Protein AF-A0A1F5ZG62-F1 (afdb_monomer_lite)

Organism: NCBI:txid1798370

Sequence (146 aa):
MYLDRYFFEFPLNEAASWGYGYKALTTLFESPQYKGKRVIMSRPEFSPYIFLLFYSAYDPQTYRYEAKRYPPTADGFVDVSSFGRFEFRDIHWNNDSCLPSTILVDYVDEKSSYIYPNSQVIRLPNGNPYLQVFTTNGSGCDKKSI

Structure (mmCIF, N/CA/C/O backbone):
data_AF-A0A1F5ZG62-F1
#
_entry.id   AF-A0A1F5ZG62-F1
#
loop_
_atom_site.group_PDB
_atom_site.id
_atom_site.type_symbol
_atom_site.label_atom_id
_atom_site.label_alt_id
_atom_site.label_comp_id
_atom_site.label_asym_id
_atom_site.label_entity_id
_atom_site.label_seq_id
_atom_site.pdbx_PDB_ins_code
_atom_site.Cartn_x
_atom_site.Cartn_y
_atom_site.Cartn_z
_atom_site.occupancy
_atom_site.B_iso_or_equiv
_atom_site.auth_seq_id
_atom_site.auth_comp_id
_atom_site.auth_asym_id
_atom_site.auth_atom_id
_atom_site.pdbx_PDB_model_num
ATOM 1 N N . MET A 1 1 ? 28.415 5.567 -21.288 1.00 67.94 1 MET A N 1
ATOM 2 C CA . MET A 1 1 ? 27.219 4.963 -21.931 1.00 67.94 1 MET A CA 1
ATOM 3 C C . MET A 1 1 ? 26.637 3.759 -21.177 1.00 67.94 1 MET A C 1
ATOM 5 O O . MET A 1 1 ? 25.447 3.796 -20.920 1.00 67.94 1 MET A O 1
ATOM 9 N N . TYR A 1 2 ? 27.394 2.726 -20.762 1.00 79.19 2 TYR A N 1
ATOM 10 C CA . TYR A 1 2 ? 26.830 1.670 -19.881 1.00 79.19 2 TYR A CA 1
ATOM 11 C C . TYR A 1 2 ? 26.681 2.124 -18.418 1.00 79.19 2 TYR A C 1
ATOM 13 O O . TYR A 1 2 ? 25.605 1.998 -17.845 1.00 79.19 2 TYR A O 1
ATOM 21 N N . LEU A 1 3 ? 27.740 2.696 -17.829 1.00 84.19 3 LEU A N 1
ATOM 22 C CA . LEU A 1 3 ? 27.738 3.131 -16.425 1.00 84.19 3 LEU A CA 1
ATOM 23 C C . LEU A 1 3 ? 26.675 4.206 -16.170 1.00 84.19 3 LEU A C 1
ATOM 25 O O . LEU A 1 3 ? 25.928 4.100 -15.207 1.00 84.19 3 LEU A O 1
ATOM 29 N N . ASP A 1 4 ? 26.545 5.180 -17.071 1.00 80.31 4 ASP A N 1
ATOM 30 C CA . ASP A 1 4 ? 25.559 6.252 -16.911 1.00 80.31 4 ASP A CA 1
ATOM 31 C C . ASP A 1 4 ? 24.126 5.706 -16.891 1.00 80.31 4 ASP A C 1
ATOM 33 O O . ASP A 1 4 ? 23.329 6.026 -16.011 1.00 80.31 4 ASP A O 1
ATOM 37 N N . ARG A 1 5 ? 23.815 4.796 -17.820 1.00 77.00 5 ARG A N 1
ATOM 38 C CA . ARG A 1 5 ? 22.499 4.165 -17.898 1.00 77.00 5 ARG A CA 1
ATOM 39 C C . ARG A 1 5 ? 22.218 3.275 -16.690 1.00 77.00 5 ARG A C 1
ATOM 41 O O . ARG A 1 5 ? 21.114 3.311 -16.162 1.00 77.00 5 ARG A O 1
ATOM 48 N N . TYR A 1 6 ? 23.204 2.503 -16.235 1.00 79.12 6 TYR A N 1
ATOM 49 C CA . TYR A 1 6 ? 23.044 1.596 -15.097 1.00 79.12 6 TYR A CA 1
ATOM 50 C C . TYR A 1 6 ? 22.895 2.339 -13.761 1.00 79.12 6 TYR A C 1
ATOM 52 O O . TYR A 1 6 ? 22.081 1.943 -12.932 1.00 79.12 6 TYR A O 1
ATOM 60 N N . PHE A 1 7 ? 23.659 3.415 -13.543 1.00 81.75 7 PHE A N 1
ATOM 61 C CA . PHE A 1 7 ? 23.675 4.125 -12.260 1.00 81.75 7 PHE A CA 1
ATOM 62 C C . PHE A 1 7 ? 22.690 5.294 -12.170 1.00 81.75 7 PHE A C 1
ATOM 64 O O . PHE A 1 7 ? 22.283 5.628 -11.059 1.00 81.75 7 PHE A O 1
ATOM 71 N N . PHE A 1 8 ? 22.284 5.902 -13.291 1.00 76.81 8 PHE A N 1
ATOM 72 C CA . PHE A 1 8 ? 21.397 7.073 -13.272 1.00 76.81 8 PHE A CA 1
ATOM 73 C C . PHE A 1 8 ? 20.040 6.807 -13.921 1.00 76.81 8 PHE A C 1
ATOM 75 O O . PHE A 1 8 ? 19.014 7.018 -13.281 1.00 76.81 8 PHE A O 1
ATOM 82 N N . GLU A 1 9 ? 19.997 6.321 -15.163 1.00 74.56 9 GLU A N 1
ATOM 83 C CA . GLU A 1 9 ? 18.717 6.157 -15.873 1.00 74.56 9 GLU A CA 1
ATOM 84 C C . GLU A 1 9 ? 17.897 4.980 -15.335 1.00 74.56 9 GLU A C 1
ATOM 86 O O . GLU A 1 9 ? 16.689 5.095 -15.129 1.00 74.56 9 GLU A O 1
ATOM 91 N N . PHE A 1 10 ? 18.550 3.844 -15.092 1.00 77.12 10 PHE A N 1
ATOM 92 C CA . PHE A 1 10 ? 17.885 2.614 -14.679 1.00 77.12 10 PHE A CA 1
ATOM 93 C C . PHE A 1 10 ? 17.189 2.755 -13.313 1.00 77.12 10 PHE A C 1
ATOM 95 O O . PHE A 1 10 ? 15.998 2.461 -13.248 1.00 77.12 10 PHE A O 1
ATOM 102 N N . PRO A 1 11 ? 17.816 3.298 -12.247 1.00 73.19 11 PRO A N 1
ATOM 103 C CA . PRO A 1 11 ? 17.130 3.477 -10.966 1.00 73.19 11 PRO A CA 1
ATOM 104 C C . PRO A 1 11 ? 15.960 4.466 -11.025 1.00 73.19 11 PRO A C 1
ATOM 106 O O . PRO A 1 11 ? 15.007 4.318 -10.266 1.00 73.19 11 PRO A O 1
ATOM 109 N N . LEU A 1 12 ? 16.015 5.472 -11.906 1.00 70.69 12 LEU A N 1
ATOM 110 C CA . LEU A 1 12 ? 14.935 6.451 -12.067 1.00 70.69 12 LEU A CA 1
ATOM 111 C C . LEU A 1 12 ? 13.729 5.861 -12.805 1.00 70.69 12 LEU A C 1
ATOM 113 O O . LEU A 1 12 ? 12.588 6.146 -12.436 1.00 70.69 12 LEU A O 1
ATOM 117 N N . ASN A 1 13 ? 13.980 5.043 -13.828 1.00 73.31 13 ASN A N 1
ATOM 118 C CA . ASN A 1 13 ? 12.937 4.487 -14.690 1.00 73.31 13 ASN A CA 1
ATOM 119 C C . ASN A 1 13 ? 12.345 3.181 -14.141 1.00 73.31 13 ASN A C 1
ATOM 121 O O . ASN A 1 13 ? 11.146 2.959 -14.275 1.00 73.31 13 ASN A O 1
ATOM 125 N N . GLU A 1 14 ? 13.145 2.369 -13.446 1.00 79.06 14 GLU A N 1
ATOM 126 C CA . GLU A 1 14 ? 12.715 1.091 -12.857 1.00 79.06 14 GLU A CA 1
ATOM 127 C C . GLU A 1 14 ? 12.291 1.209 -11.388 1.00 79.06 14 GLU A C 1
ATOM 129 O O . GLU A 1 14 ? 11.990 0.211 -10.734 1.00 79.06 14 GLU A O 1
ATOM 134 N N . ALA A 1 15 ? 12.220 2.428 -10.843 1.00 72.62 15 ALA A N 1
ATOM 135 C CA . ALA A 1 15 ? 11.810 2.658 -9.458 1.00 72.62 15 ALA A CA 1
ATOM 136 C C . ALA A 1 15 ? 10.443 2.032 -9.116 1.00 72.62 15 ALA A C 1
ATOM 138 O O . ALA A 1 15 ? 10.242 1.573 -7.987 1.00 72.62 15 ALA A O 1
ATOM 139 N N . ALA A 1 16 ? 9.513 1.995 -10.080 1.00 71.19 16 ALA A N 1
ATOM 140 C CA . ALA A 1 16 ? 8.225 1.310 -9.941 1.00 71.19 16 ALA A CA 1
ATOM 141 C C . ALA A 1 16 ? 8.406 -0.199 -9.726 1.00 71.19 16 ALA A C 1
ATOM 143 O O . ALA A 1 16 ? 7.834 -0.767 -8.797 1.00 71.19 16 ALA A O 1
ATOM 144 N N . SER A 1 17 ? 9.261 -0.820 -10.539 1.00 73.50 17 SER A N 1
ATOM 145 C CA . SER A 1 17 ? 9.606 -2.242 -10.483 1.00 73.50 17 SER A CA 1
ATOM 146 C C . SER A 1 17 ? 10.358 -2.613 -9.192 1.00 73.50 17 SER A C 1
ATOM 148 O O . SER A 1 17 ? 10.370 -3.771 -8.786 1.00 73.50 17 SER A O 1
ATOM 150 N N . TRP A 1 18 ? 10.976 -1.632 -8.523 1.00 79.12 18 TRP A N 1
ATOM 151 C CA . TRP A 1 18 ? 11.856 -1.819 -7.357 1.00 79.12 18 TRP A CA 1
ATOM 152 C C . TRP A 1 18 ? 11.190 -1.518 -6.012 1.00 79.12 18 TRP A C 1
ATOM 154 O O . TRP A 1 18 ? 11.852 -1.389 -4.980 1.00 79.12 18 TRP A O 1
ATOM 164 N N . GLY A 1 19 ? 9.869 -1.384 -6.004 1.00 86.50 19 GLY A N 1
ATOM 165 C CA . GLY A 1 19 ? 9.114 -1.262 -4.769 1.00 86.50 19 GLY A CA 1
ATOM 166 C C . GLY A 1 19 ? 9.121 0.132 -4.131 1.00 86.50 19 GLY A C 1
ATOM 167 O O . GLY A 1 19 ? 8.611 0.294 -3.019 1.00 86.50 19 GLY A O 1
ATOM 168 N N . TYR A 1 20 ? 9.664 1.152 -4.811 1.00 89.62 20 TYR A N 1
ATOM 169 C CA . TYR A 1 20 ? 9.810 2.507 -4.260 1.00 89.62 20 TYR A CA 1
ATOM 170 C C . TYR A 1 20 ? 8.472 3.082 -3.774 1.00 89.62 20 TYR A C 1
ATOM 172 O O . TYR A 1 20 ? 8.372 3.591 -2.655 1.00 89.62 20 TYR A O 1
ATOM 180 N N . GLY A 1 21 ? 7.425 2.943 -4.593 1.00 91.44 21 GLY A N 1
ATOM 181 C CA . GLY A 1 21 ? 6.080 3.399 -4.250 1.00 91.44 21 GLY A CA 1
ATOM 182 C C . GLY A 1 21 ? 5.521 2.715 -3.003 1.00 91.44 21 GLY A C 1
ATOM 183 O O . GLY A 1 21 ? 4.969 3.389 -2.138 1.00 91.44 21 GLY A O 1
ATOM 184 N N . TYR A 1 22 ? 5.732 1.404 -2.852 1.00 94.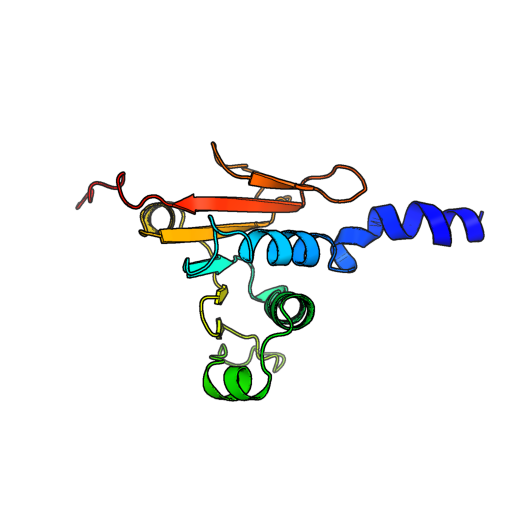19 22 TYR A N 1
ATOM 185 C CA . TYR A 1 22 ? 5.271 0.660 -1.676 1.00 94.19 22 TYR A CA 1
ATOM 186 C C . TYR A 1 22 ? 6.044 1.018 -0.412 1.00 94.19 22 TYR A C 1
ATOM 188 O O . TYR A 1 22 ? 5.453 1.052 0.668 1.00 94.19 22 TYR A O 1
ATOM 196 N N . LYS A 1 23 ? 7.341 1.328 -0.519 1.00 93.88 23 LYS A N 1
ATOM 197 C CA . LYS A 1 23 ? 8.114 1.830 0.622 1.00 93.88 23 LYS A CA 1
ATOM 198 C C . LYS A 1 23 ? 7.520 3.142 1.134 1.00 93.88 23 LYS A C 1
ATOM 200 O O . LYS A 1 23 ? 7.222 3.253 2.321 1.00 93.88 23 LYS A O 1
ATOM 205 N N . ALA A 1 24 ? 7.293 4.099 0.230 1.00 94.06 24 ALA A N 1
ATOM 206 C CA . ALA A 1 24 ? 6.659 5.373 0.566 1.00 94.06 24 ALA A CA 1
ATOM 207 C C . ALA A 1 24 ? 5.243 5.174 1.139 1.00 94.06 24 ALA A C 1
ATOM 209 O O . ALA A 1 24 ? 4.892 5.790 2.146 1.00 94.06 24 ALA A O 1
ATOM 210 N N . LEU A 1 25 ? 4.460 4.266 0.547 1.00 94.81 25 LEU A N 1
ATOM 211 C CA . LEU A 1 25 ? 3.114 3.923 1.005 1.00 94.81 25 LEU A CA 1
ATOM 212 C C . LEU A 1 25 ? 3.121 3.325 2.417 1.00 94.81 25 LEU A C 1
ATOM 214 O O . LEU A 1 25 ? 2.314 3.702 3.262 1.00 94.81 25 LEU A O 1
ATOM 218 N N . THR A 1 26 ? 4.060 2.429 2.705 1.00 94.38 26 THR A N 1
ATOM 219 C CA . THR A 1 26 ? 4.169 1.798 4.024 1.00 94.38 26 THR A CA 1
ATOM 220 C C . THR A 1 26 ? 4.554 2.820 5.090 1.00 94.38 26 THR A C 1
ATOM 222 O O . THR A 1 26 ? 3.946 2.856 6.157 1.00 94.38 26 THR A O 1
ATOM 225 N N . THR A 1 27 ? 5.495 3.723 4.785 1.00 94.25 27 THR A N 1
ATOM 226 C CA . THR A 1 27 ? 5.819 4.853 5.674 1.00 94.25 27 THR A CA 1
ATOM 227 C C . THR A 1 27 ? 4.598 5.740 5.926 1.00 94.25 27 THR A C 1
ATOM 229 O O . THR A 1 27 ? 4.369 6.167 7.057 1.00 94.25 27 THR A O 1
ATOM 232 N N . LEU A 1 28 ? 3.779 5.982 4.898 1.00 94.81 28 LEU A N 1
ATOM 233 C CA . LEU A 1 28 ? 2.538 6.738 5.035 1.00 94.81 28 LEU A CA 1
ATOM 234 C C . LEU A 1 28 ? 1.569 6.053 6.009 1.00 94.81 28 LEU A C 1
ATOM 236 O O . LEU A 1 28 ? 1.030 6.703 6.906 1.00 94.81 28 LEU A O 1
ATOM 240 N N . PHE A 1 29 ? 1.391 4.739 5.875 1.00 94.94 29 PHE A N 1
ATOM 241 C CA . PHE A 1 29 ? 0.485 3.949 6.707 1.00 94.94 29 PHE A CA 1
ATOM 242 C C . PHE A 1 29 ? 0.854 3.899 8.191 1.00 94.94 29 PHE A C 1
ATOM 244 O O . PHE A 1 29 ? -0.042 3.692 9.017 1.00 94.94 29 PHE A O 1
ATOM 251 N N . GLU A 1 30 ? 2.124 4.105 8.535 1.00 92.50 30 GLU A N 1
ATOM 252 C CA . GLU A 1 30 ? 2.588 4.175 9.925 1.00 92.50 30 GLU A CA 1
ATOM 253 C C . GLU A 1 30 ? 2.334 5.535 10.588 1.00 92.50 30 GLU A C 1
ATOM 255 O O . GLU A 1 30 ? 2.385 5.650 11.816 1.00 92.50 30 GLU A O 1
ATOM 260 N N . SER A 1 31 ? 2.015 6.574 9.811 1.00 94.25 31 SER A N 1
ATOM 261 C CA . SER A 1 31 ? 1.728 7.890 10.383 1.00 94.25 31 SER A CA 1
ATOM 262 C C . SER A 1 31 ? 0.415 7.897 11.192 1.00 94.25 31 SER A C 1
ATOM 264 O O . SER A 1 31 ? -0.527 7.162 10.865 1.00 94.25 31 SER A O 1
ATOM 266 N N . PRO A 1 32 ? 0.297 8.749 12.235 1.00 93.19 32 PRO A N 1
ATOM 267 C CA . PRO A 1 32 ? -0.844 8.735 13.158 1.00 93.19 32 PRO A CA 1
ATOM 268 C C . PRO A 1 32 ? -2.214 8.867 12.485 1.00 93.19 32 PRO A C 1
ATOM 270 O O . PRO A 1 32 ? -3.192 8.299 12.956 1.00 93.19 32 PRO A O 1
ATOM 273 N N . GLN A 1 33 ? -2.287 9.582 11.361 1.00 89.81 33 GLN A N 1
ATOM 274 C CA . GLN A 1 33 ? -3.529 9.815 10.621 1.00 89.81 33 GLN A CA 1
ATOM 275 C C . GLN A 1 33 ? -4.046 8.584 9.854 1.00 89.81 33 GLN A C 1
ATOM 277 O O . GLN A 1 33 ? -5.235 8.526 9.528 1.00 89.81 33 GLN A O 1
ATOM 282 N N . TYR A 1 34 ? -3.173 7.621 9.541 1.00 93.69 34 TYR A N 1
ATOM 283 C CA . TYR A 1 34 ? -3.505 6.414 8.773 1.00 93.69 34 TYR A CA 1
ATOM 284 C C . TYR A 1 34 ? -3.415 5.135 9.609 1.00 93.69 34 TYR A C 1
ATOM 286 O O . TYR A 1 34 ? -3.995 4.110 9.238 1.00 93.69 34 TYR A O 1
ATOM 294 N N . LYS A 1 35 ? -2.707 5.171 10.739 1.00 93.56 35 LYS A N 1
ATOM 295 C CA . LYS A 1 35 ? -2.563 4.030 11.640 1.00 93.56 35 LYS A CA 1
ATOM 296 C C . LYS A 1 35 ? -3.929 3.548 12.143 1.00 93.56 35 LYS A C 1
ATOM 298 O O . LYS A 1 35 ? -4.778 4.338 12.535 1.00 93.56 35 LYS A O 1
ATOM 303 N N . GLY A 1 36 ? -4.151 2.235 12.098 1.00 92.50 36 GLY A N 1
ATOM 304 C CA . GLY A 1 36 ? -5.397 1.602 12.549 1.00 92.50 36 GLY A CA 1
ATOM 305 C C . GLY A 1 36 ? -6.572 1.656 11.563 1.00 92.50 36 GLY A C 1
ATOM 306 O O . GLY A 1 36 ? -7.569 0.981 11.793 1.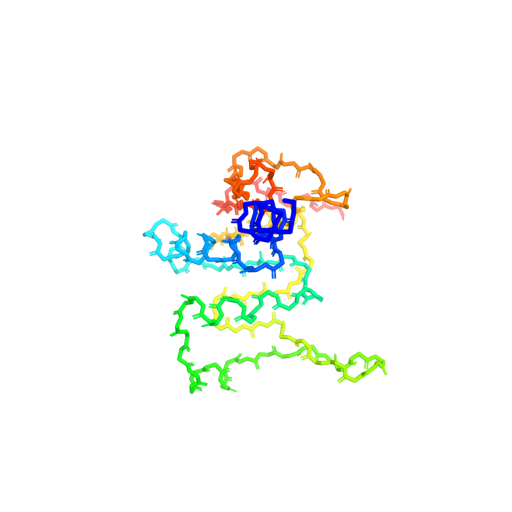00 92.50 36 GLY A O 1
ATOM 307 N N . LYS A 1 37 ? -6.464 2.389 10.446 1.00 95.44 37 LYS A N 1
ATOM 308 C CA . LYS A 1 37 ? -7.473 2.355 9.373 1.00 95.44 37 LYS A CA 1
ATOM 309 C C . LYS A 1 37 ? -7.338 1.090 8.526 1.00 95.44 37 LYS A C 1
ATOM 311 O O . LYS A 1 37 ? -6.217 0.613 8.316 1.00 95.44 37 LYS A O 1
ATOM 316 N N . ARG A 1 38 ? -8.470 0.586 8.018 1.00 96.25 38 ARG A N 1
ATOM 317 C CA . ARG A 1 38 ? -8.504 -0.493 7.013 1.00 96.25 38 ARG A CA 1
ATOM 318 C C . ARG A 1 38 ? -7.913 0.027 5.708 1.00 96.25 38 ARG A C 1
ATOM 320 O O . ARG A 1 38 ? -8.153 1.176 5.349 1.00 96.25 38 ARG A O 1
ATOM 327 N N . VAL A 1 39 ? -7.169 -0.812 5.003 1.00 97.12 39 VAL A N 1
ATOM 328 C CA . VAL A 1 39 ? -6.569 -0.487 3.708 1.00 97.12 39 VAL A CA 1
ATOM 329 C C . VAL A 1 39 ? -7.122 -1.449 2.668 1.00 97.12 39 VAL A C 1
ATOM 331 O O . VAL A 1 39 ? -6.982 -2.658 2.830 1.00 97.12 39 VAL A O 1
ATOM 334 N N . ILE A 1 40 ? -7.723 -0.909 1.613 1.00 96.94 40 ILE A N 1
ATOM 335 C CA . ILE A 1 40 ? -8.116 -1.655 0.419 1.00 96.94 40 ILE A CA 1
ATOM 336 C C . ILE A 1 40 ? -7.198 -1.203 -0.705 1.00 96.94 40 ILE A C 1
ATOM 338 O O . ILE A 1 40 ? -7.162 -0.018 -1.036 1.00 96.94 40 ILE A O 1
ATOM 342 N N . MET A 1 41 ? -6.453 -2.139 -1.275 1.00 95.88 41 MET A N 1
ATOM 343 C CA . MET A 1 41 ? -5.541 -1.880 -2.377 1.00 95.88 41 MET A CA 1
ATOM 344 C C . MET A 1 41 ? -6.005 -2.638 -3.618 1.00 95.88 41 MET A C 1
ATOM 346 O O . MET A 1 41 ? -6.283 -3.837 -3.545 1.00 95.88 41 MET A O 1
ATOM 350 N N . SER A 1 42 ? -6.112 -1.932 -4.743 1.00 94.50 42 SER A N 1
ATOM 351 C CA . SER A 1 42 ? -6.482 -2.542 -6.019 1.00 94.50 42 SER A CA 1
ATOM 352 C C . SER A 1 42 ? -5.372 -3.442 -6.564 1.00 94.50 42 SER A C 1
ATOM 354 O O . SER A 1 42 ? -4.263 -3.483 -6.029 1.00 94.50 42 SER A O 1
ATOM 356 N N . ARG A 1 43 ? -5.690 -4.172 -7.637 1.00 90.69 43 ARG A N 1
ATOM 357 C CA . ARG A 1 43 ? -4.759 -5.023 -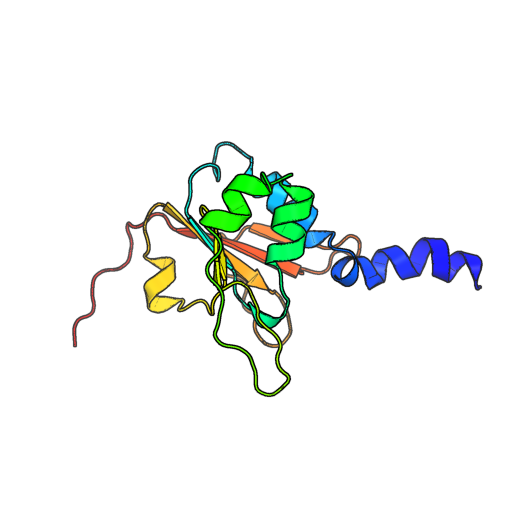8.392 1.00 90.69 43 ARG A CA 1
ATOM 358 C C . ARG A 1 43 ? -4.020 -6.064 -7.551 1.00 90.69 43 ARG A C 1
ATOM 360 O O . ARG A 1 43 ? -2.787 -6.032 -7.457 1.00 90.69 43 ARG A O 1
ATOM 367 N N . PRO A 1 44 ? -4.752 -7.002 -6.927 1.00 91.62 44 PRO A N 1
ATOM 368 C CA . PRO A 1 44 ? -4.129 -8.108 -6.206 1.00 91.62 44 PRO A CA 1
ATOM 369 C C . PRO A 1 44 ? -3.132 -8.903 -7.068 1.00 91.62 44 PRO A C 1
ATOM 371 O O . PRO A 1 44 ? -2.163 -9.424 -6.523 1.00 91.62 44 PRO A O 1
ATOM 374 N N . GLU A 1 45 ? -3.315 -8.934 -8.393 1.00 89.38 45 GLU A N 1
ATOM 375 C CA . GLU A 1 45 ? -2.448 -9.623 -9.357 1.00 89.38 45 GLU A CA 1
ATOM 376 C C . GLU A 1 45 ? -1.021 -9.056 -9.451 1.00 89.38 45 GLU A C 1
ATOM 378 O O . GLU A 1 45 ? -0.137 -9.704 -10.004 1.00 89.38 45 GLU A O 1
ATOM 383 N N . PHE A 1 46 ? -0.766 -7.857 -8.915 1.00 90.25 46 PHE A N 1
ATOM 384 C CA . PHE A 1 46 ? 0.592 -7.301 -8.806 1.00 90.25 46 PHE A CA 1
ATOM 385 C C . PHE A 1 46 ? 1.307 -7.744 -7.520 1.00 90.25 46 PHE A C 1
ATOM 387 O O . PHE A 1 46 ? 2.392 -7.249 -7.205 1.00 90.25 46 PHE A O 1
ATOM 394 N N . SER A 1 47 ? 0.678 -8.639 -6.753 1.00 92.06 47 SER A N 1
ATOM 395 C CA . SER A 1 47 ? 1.139 -9.157 -5.464 1.00 92.06 47 SER A CA 1
ATOM 396 C C . SER A 1 47 ? 1.683 -8.065 -4.516 1.00 92.06 47 SER A C 1
ATOM 398 O O . SER A 1 47 ? 2.739 -8.246 -3.895 1.00 92.06 47 SER A O 1
ATOM 400 N N . PRO A 1 48 ? 0.980 -6.922 -4.338 1.00 93.81 48 PRO A N 1
ATOM 401 C CA . PRO A 1 48 ? 1.467 -5.792 -3.534 1.00 93.81 48 PRO A CA 1
ATOM 402 C C . PRO A 1 48 ? 1.723 -6.157 -2.065 1.00 93.81 48 PRO A C 1
ATOM 404 O O . PRO A 1 48 ? 2.536 -5.525 -1.384 1.00 93.81 48 PRO A O 1
ATOM 407 N N . TYR A 1 49 ? 1.061 -7.213 -1.581 1.00 94.88 49 TYR A N 1
ATOM 408 C CA . TYR A 1 49 ? 1.230 -7.754 -0.239 1.00 94.88 49 TYR A CA 1
ATOM 409 C C . TYR A 1 49 ? 2.697 -8.066 0.095 1.00 94.88 49 TYR A C 1
ATOM 411 O O . TYR A 1 49 ? 3.104 -7.869 1.237 1.00 94.88 49 TYR A O 1
ATOM 419 N N . ILE A 1 50 ? 3.503 -8.504 -0.882 1.00 94.75 50 ILE A N 1
ATOM 420 C CA . ILE A 1 50 ? 4.912 -8.868 -0.670 1.00 94.75 50 ILE A CA 1
ATOM 421 C C . ILE A 1 50 ? 5.699 -7.654 -0.168 1.00 94.75 50 ILE A C 1
ATOM 423 O O . ILE A 1 50 ? 6.413 -7.737 0.833 1.00 94.75 50 ILE A O 1
ATOM 427 N N . PHE A 1 51 ? 5.529 -6.509 -0.831 1.00 95.00 51 PHE A N 1
ATOM 428 C CA . PHE A 1 51 ? 6.221 -5.278 -0.462 1.00 95.00 51 PHE A CA 1
ATOM 429 C C . PHE A 1 51 ? 5.726 -4.718 0.865 1.00 95.00 51 PHE A C 1
ATOM 431 O O . PHE A 1 51 ? 6.536 -4.235 1.654 1.00 95.00 51 PHE A O 1
ATOM 438 N N . LEU A 1 52 ? 4.419 -4.797 1.129 1.00 95.44 52 LEU A N 1
ATOM 439 C CA . LEU A 1 52 ? 3.858 -4.340 2.399 1.00 95.44 52 LEU A CA 1
ATOM 440 C C . LEU A 1 52 ? 4.408 -5.158 3.568 1.00 95.44 52 LEU A C 1
ATOM 442 O O . LEU A 1 52 ? 4.900 -4.565 4.521 1.00 95.44 52 LEU A O 1
ATOM 446 N N . LEU A 1 53 ? 4.412 -6.493 3.469 1.00 95.94 53 LEU A N 1
ATOM 447 C CA . LEU A 1 53 ? 4.996 -7.364 4.495 1.00 95.94 53 LEU A CA 1
ATOM 448 C C . LEU A 1 53 ? 6.470 -7.037 4.745 1.00 95.94 53 LEU A C 1
ATOM 450 O O . LEU A 1 53 ? 6.897 -6.940 5.898 1.00 95.94 53 LEU A O 1
ATOM 454 N N . PHE A 1 54 ? 7.233 -6.851 3.664 1.00 95.75 54 PHE A N 1
ATOM 455 C CA . PHE A 1 54 ? 8.659 -6.560 3.734 1.00 95.75 54 PHE A CA 1
ATOM 456 C C . PHE A 1 54 ? 8.940 -5.198 4.382 1.00 95.75 54 PHE A C 1
ATOM 458 O O . PHE A 1 54 ? 9.683 -5.120 5.360 1.00 95.75 54 PHE A O 1
ATOM 465 N N . TYR A 1 55 ? 8.337 -4.118 3.875 1.00 95.69 55 TYR A N 1
ATOM 466 C CA . TYR A 1 55 ? 8.620 -2.764 4.358 1.00 95.69 55 TYR A CA 1
ATOM 467 C C . TYR A 1 55 ? 7.978 -2.445 5.704 1.00 95.69 55 TYR A C 1
ATOM 469 O O . TYR A 1 55 ? 8.497 -1.586 6.416 1.00 95.69 55 TYR A O 1
ATOM 477 N N . SER A 1 56 ? 6.881 -3.113 6.076 1.00 94.19 56 SER A N 1
ATOM 478 C CA . SER A 1 56 ? 6.266 -2.915 7.391 1.00 94.19 56 SER A CA 1
ATOM 479 C C . SER A 1 56 ? 6.913 -3.781 8.470 1.00 94.19 56 SER A C 1
ATOM 481 O O . SER A 1 56 ? 6.476 -3.718 9.616 1.00 94.19 56 SER A O 1
ATOM 483 N N . ALA A 1 57 ? 7.890 -4.625 8.106 1.00 95.50 57 ALA A N 1
ATOM 484 C CA . ALA A 1 57 ? 8.471 -5.642 8.980 1.00 95.50 57 ALA A CA 1
ATOM 485 C C . ALA A 1 57 ? 7.383 -6.459 9.705 1.00 95.50 57 ALA A C 1
ATOM 487 O O . ALA A 1 57 ? 7.426 -6.644 10.922 1.00 95.50 57 ALA A O 1
ATOM 488 N N . TYR A 1 58 ? 6.362 -6.886 8.955 1.00 96.00 58 TYR A N 1
ATOM 489 C CA . TYR A 1 58 ? 5.207 -7.574 9.524 1.00 96.00 58 TYR A CA 1
ATOM 490 C C . TYR A 1 58 ? 5.630 -8.906 10.158 1.00 96.00 58 TYR A C 1
ATOM 492 O O . TYR A 1 58 ? 6.398 -9.660 9.559 1.00 96.00 58 TYR A O 1
ATOM 500 N N . ASP A 1 59 ? 5.115 -9.214 11.352 1.00 96.88 59 ASP A N 1
ATOM 501 C CA . ASP A 1 59 ? 5.489 -10.432 12.072 1.00 96.88 59 ASP A CA 1
ATOM 502 C C . ASP A 1 59 ? 5.113 -11.700 11.270 1.00 96.88 59 ASP A C 1
ATOM 504 O O . ASP A 1 59 ? 3.926 -11.939 11.005 1.00 96.88 59 ASP A O 1
ATOM 508 N N . PRO A 1 60 ? 6.088 -12.554 10.895 1.00 96.00 60 PRO A N 1
ATOM 509 C CA . PRO A 1 60 ? 5.820 -13.732 10.073 1.00 96.00 60 PRO A CA 1
ATOM 510 C C . PRO A 1 60 ? 4.895 -14.753 10.744 1.00 96.00 60 PRO A C 1
ATOM 512 O O . PRO A 1 60 ? 4.158 -15.460 10.049 1.00 96.00 60 PRO A O 1
ATOM 515 N N . GLN A 1 61 ? 4.924 -14.851 12.081 1.00 97.12 61 GLN A N 1
ATOM 516 C CA . GLN A 1 61 ? 4.057 -15.781 12.811 1.00 97.12 61 GLN A CA 1
ATOM 517 C C . GLN A 1 61 ? 2.600 -15.339 12.727 1.00 97.12 61 GLN A C 1
ATOM 519 O O . GLN A 1 61 ? 1.744 -16.143 12.360 1.00 97.12 61 GLN A O 1
ATOM 524 N N . THR A 1 62 ? 2.341 -14.061 12.990 1.00 96.56 62 THR A N 1
ATOM 525 C CA . THR A 1 62 ? 1.020 -13.437 12.866 1.00 96.56 62 THR A CA 1
ATOM 526 C C . THR A 1 62 ? 0.494 -13.577 11.439 1.00 96.56 62 THR A C 1
ATOM 528 O O . THR A 1 62 ? -0.618 -14.066 11.232 1.00 96.56 62 THR A O 1
ATOM 531 N N . TYR A 1 63 ? 1.326 -13.269 10.437 1.00 97.25 63 TYR A N 1
ATOM 532 C CA . TYR A 1 63 ? 0.933 -13.361 9.028 1.00 97.25 63 TYR A CA 1
ATOM 533 C C . TYR A 1 63 ? 0.458 -14.763 8.650 1.00 97.25 63 TYR A C 1
ATOM 535 O O . TYR A 1 63 ? -0.563 -14.917 7.982 1.00 97.25 63 TYR A O 1
ATOM 543 N N . ARG A 1 64 ? 1.167 -15.802 9.106 1.00 95.00 64 ARG A N 1
ATOM 544 C CA . ARG A 1 64 ? 0.819 -17.193 8.797 1.00 95.00 64 ARG A CA 1
ATOM 545 C C . ARG A 1 64 ? -0.609 -17.557 9.220 1.00 95.00 64 ARG A C 1
ATOM 547 O O . ARG A 1 64 ? -1.229 -18.365 8.532 1.00 95.00 64 ARG A O 1
ATOM 554 N N . TYR A 1 65 ? -1.109 -16.988 10.317 1.00 96.56 65 TYR A N 1
ATOM 555 C CA . TYR A 1 65 ? -2.449 -17.274 10.836 1.00 96.56 65 TYR A CA 1
ATOM 556 C C . TYR A 1 65 ? -3.535 -16.360 10.260 1.00 96.56 65 TYR A C 1
ATOM 558 O O . TYR A 1 65 ? -4.674 -16.796 10.106 1.00 96.56 65 TYR A O 1
ATOM 566 N N . GLU A 1 66 ? -3.203 -15.111 9.932 1.00 96.50 66 GLU A N 1
ATOM 567 C CA . GLU A 1 66 ? -4.183 -14.129 9.449 1.00 96.50 66 GLU A CA 1
ATOM 568 C C . GLU A 1 66 ? -4.346 -14.110 7.925 1.00 96.50 66 GLU A C 1
ATOM 570 O O . GLU A 1 66 ? -5.389 -13.680 7.424 1.00 96.50 66 GLU A O 1
ATOM 575 N N . ALA A 1 67 ? -3.329 -14.554 7.179 1.00 96.88 67 ALA A N 1
ATOM 576 C CA . ALA A 1 67 ? -3.315 -14.464 5.726 1.00 96.88 67 ALA A CA 1
ATOM 577 C C . ALA A 1 67 ? -4.411 -15.322 5.085 1.00 96.8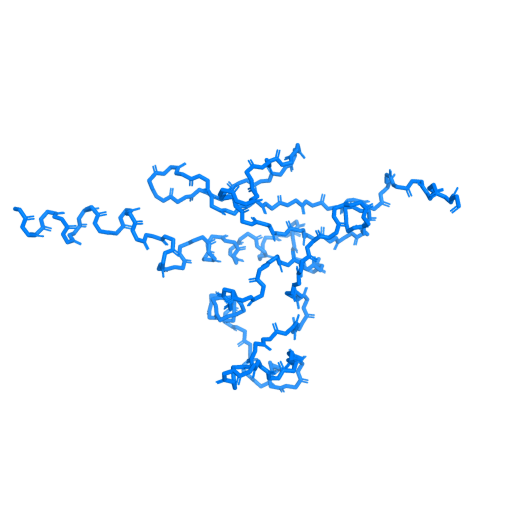8 67 ALA A C 1
ATOM 579 O O . ALA A 1 67 ? -4.366 -16.557 5.101 1.00 96.88 67 ALA A O 1
ATOM 580 N N . LYS A 1 68 ? -5.351 -14.647 4.425 1.00 97.56 68 LYS A N 1
ATOM 581 C CA . LYS A 1 68 ? -6.329 -15.260 3.528 1.00 97.56 68 LYS A CA 1
ATOM 582 C C . LYS A 1 68 ? -5.814 -15.177 2.102 1.00 97.56 68 LYS A C 1
ATOM 584 O O . LYS A 1 68 ? -5.168 -14.204 1.718 1.00 97.56 68 LYS A O 1
ATOM 589 N N . ARG A 1 69 ? -6.083 -16.220 1.325 1.00 95.69 69 ARG A N 1
ATOM 590 C CA . ARG A 1 69 ? -5.599 -16.365 -0.047 1.00 95.69 69 ARG A CA 1
ATOM 591 C C . ARG A 1 69 ? -6.760 -16.489 -1.012 1.00 95.69 69 ARG A C 1
ATOM 593 O O . ARG A 1 69 ? -7.837 -16.958 -0.635 1.00 95.69 69 ARG A O 1
ATOM 600 N N . TYR A 1 70 ? -6.522 -16.063 -2.240 1.00 94.50 70 TYR A N 1
ATOM 601 C CA . TYR A 1 70 ? -7.403 -16.368 -3.350 1.00 94.50 70 TYR A CA 1
ATOM 602 C C . TYR A 1 70 ? -7.340 -17.857 -3.704 1.00 94.50 70 TYR A C 1
ATOM 604 O O . TYR A 1 70 ? -6.373 -18.541 -3.351 1.00 94.50 70 TYR A O 1
ATOM 612 N N . PRO A 1 71 ? -8.362 -18.385 -4.397 1.00 94.31 71 PRO A N 1
ATOM 613 C CA . PRO A 1 71 ? -8.240 -19.670 -5.064 1.00 94.31 71 PRO A CA 1
ATOM 614 C C . PRO A 1 71 ? -7.055 -19.661 -6.044 1.00 94.31 71 PRO A C 1
ATOM 616 O O . PRO A 1 71 ? -6.755 -18.606 -6.607 1.00 94.31 71 PRO A O 1
ATOM 619 N N . PRO A 1 72 ? -6.404 -20.812 -6.275 1.00 92.12 72 PRO A N 1
ATOM 620 C CA . PRO A 1 72 ? -5.351 -20.909 -7.274 1.00 92.12 72 PRO A CA 1
ATOM 621 C C . PRO A 1 72 ? -5.840 -20.478 -8.661 1.00 92.12 72 PRO A C 1
ATOM 623 O O . PRO A 1 72 ? -6.951 -20.831 -9.066 1.00 92.12 72 PRO A O 1
ATOM 626 N N . THR A 1 73 ? -5.008 -19.741 -9.394 1.00 88.69 73 THR A N 1
ATOM 627 C CA . THR A 1 73 ? -5.250 -19.433 -10.809 1.00 88.69 73 THR A CA 1
ATOM 628 C C . THR A 1 73 ? -5.083 -20.687 -11.674 1.00 88.69 73 THR A C 1
ATOM 630 O O . THR A 1 73 ? -4.606 -21.723 -11.206 1.00 88.69 73 THR A O 1
ATOM 633 N N . ALA A 1 74 ? -5.448 -20.603 -12.958 1.00 89.44 74 ALA A N 1
ATOM 634 C CA . ALA A 1 74 ? -5.257 -21.704 -13.908 1.00 89.44 74 ALA A CA 1
ATOM 635 C C . ALA A 1 74 ? -3.785 -22.157 -14.009 1.00 89.44 74 ALA A C 1
ATOM 637 O O . ALA A 1 74 ? -3.523 -23.343 -14.192 1.00 89.44 74 ALA A O 1
ATOM 638 N N . ASP A 1 75 ? -2.845 -21.231 -13.806 1.00 89.81 75 ASP A N 1
ATOM 639 C CA . ASP A 1 75 ? -1.400 -21.484 -13.816 1.00 89.81 75 ASP A CA 1
ATOM 640 C C . ASP A 1 75 ? -0.853 -21.922 -12.440 1.00 89.81 75 ASP A C 1
ATOM 642 O O . ASP A 1 75 ? 0.349 -22.120 -12.271 1.00 89.81 75 ASP A O 1
ATOM 646 N N . GLY A 1 76 ? -1.723 -22.076 -11.435 1.00 88.75 76 GLY A N 1
ATOM 647 C CA . GLY A 1 76 ? -1.366 -22.535 -10.091 1.00 88.75 76 GLY A CA 1
ATOM 648 C C . GLY A 1 76 ? -0.840 -21.449 -9.148 1.00 88.75 76 GLY A C 1
ATOM 649 O O . GLY A 1 76 ? -0.396 -21.776 -8.045 1.00 88.75 76 GLY A O 1
ATOM 650 N N . PHE A 1 77 ? -0.899 -20.170 -9.530 1.00 87.25 77 PHE A N 1
ATOM 651 C CA . PHE A 1 77 ? -0.518 -19.070 -8.639 1.00 87.25 77 PHE A CA 1
ATOM 652 C C . PHE A 1 77 ? -1.570 -18.849 -7.555 1.00 87.25 77 PHE A C 1
ATOM 654 O O . PHE A 1 77 ? -2.767 -18.965 -7.804 1.00 87.25 77 PHE A O 1
ATOM 661 N N . VAL A 1 78 ? -1.118 -18.515 -6.346 1.00 90.38 78 VAL A N 1
ATOM 662 C CA . VAL A 1 78 ? -1.987 -18.258 -5.194 1.00 90.38 78 VAL A CA 1
ATOM 663 C C . VAL A 1 78 ? -1.607 -16.922 -4.566 1.00 90.38 78 VAL A C 1
ATOM 665 O O . VAL A 1 78 ? -0.666 -16.847 -3.775 1.00 90.38 78 VAL A O 1
ATOM 668 N N . ASP A 1 79 ? -2.368 -15.883 -4.894 1.00 92.38 79 ASP A N 1
ATOM 669 C CA . ASP A 1 79 ? -2.213 -14.555 -4.302 1.00 92.38 79 ASP A CA 1
ATOM 670 C C . ASP A 1 79 ? -2.930 -14.421 -2.952 1.00 92.38 79 ASP A C 1
ATOM 672 O O . ASP A 1 79 ? -3.795 -15.215 -2.563 1.00 92.38 79 ASP A O 1
ATOM 676 N N . VAL A 1 80 ? -2.559 -13.378 -2.215 1.00 95.62 80 VAL A N 1
ATOM 677 C CA . VAL A 1 80 ? -3.119 -13.047 -0.902 1.00 95.62 80 VAL A CA 1
ATOM 678 C C . VAL A 1 80 ? -4.290 -12.090 -1.074 1.00 95.62 80 VAL A C 1
ATOM 680 O O . VAL A 1 80 ? -4.150 -11.043 -1.697 1.00 95.62 80 VAL A O 1
ATOM 683 N N . SER A 1 81 ? -5.433 -12.423 -0.478 1.00 96.94 81 SER A N 1
ATOM 684 C CA . SER A 1 81 ? -6.629 -11.575 -0.496 1.00 96.94 81 SER A CA 1
ATOM 685 C C . SER A 1 81 ? -6.686 -10.611 0.686 1.00 96.94 81 SER A C 1
ATOM 687 O O . SER A 1 81 ? -7.170 -9.491 0.547 1.00 96.94 81 SER A O 1
ATOM 689 N N . SER A 1 82 ? -6.170 -10.997 1.857 1.00 97.81 82 SER A N 1
ATOM 690 C CA . SER A 1 82 ? -6.110 -10.100 3.020 1.00 97.81 82 SER A CA 1
ATOM 691 C C . SER A 1 82 ? -5.176 -10.609 4.113 1.00 97.81 82 SER A C 1
ATOM 693 O O . SER A 1 82 ? -5.025 -11.821 4.271 1.00 97.81 82 SER A O 1
ATOM 695 N N . PHE A 1 83 ? -4.655 -9.700 4.933 1.00 97.56 83 PHE A N 1
ATOM 696 C CA . PHE A 1 83 ? -4.026 -9.992 6.228 1.00 97.56 83 PHE A CA 1
ATOM 697 C C . PHE A 1 83 ? -4.081 -8.741 7.118 1.00 97.56 83 PHE A C 1
ATOM 699 O O . PHE A 1 83 ? -4.005 -7.618 6.610 1.00 97.56 83 PHE A O 1
ATOM 706 N N . GLY A 1 84 ? -4.203 -8.896 8.439 1.00 96.19 84 GLY A N 1
ATOM 707 C CA . GLY A 1 84 ? -4.334 -7.769 9.364 1.00 96.19 84 GLY A CA 1
ATOM 708 C C . GLY A 1 84 ? -5.388 -6.750 8.918 1.00 96.19 84 GLY A C 1
ATOM 709 O O . GLY A 1 84 ? -6.566 -7.065 8.764 1.00 96.19 84 GLY A O 1
ATOM 710 N N . ARG A 1 85 ? -4.946 -5.508 8.687 1.00 96.12 85 ARG A N 1
ATOM 711 C CA . ARG A 1 85 ? -5.790 -4.397 8.210 1.00 96.12 85 ARG A CA 1
ATOM 712 C C . ARG A 1 85 ? -5.803 -4.214 6.689 1.00 96.12 85 ARG A C 1
ATOM 714 O O . ARG A 1 85 ? -6.441 -3.272 6.221 1.00 96.12 85 ARG A O 1
ATOM 721 N N . PHE A 1 86 ? -5.071 -5.044 5.949 1.00 97.69 86 PHE A N 1
ATOM 722 C CA . PHE A 1 86 ? -4.894 -4.938 4.504 1.00 97.69 86 PHE A CA 1
ATOM 723 C C . PHE A 1 86 ? -5.791 -5.927 3.769 1.00 97.69 86 PHE A C 1
ATOM 725 O O . PHE A 1 86 ? -5.869 -7.108 4.116 1.00 97.69 86 PHE A O 1
ATOM 732 N N . GLU A 1 87 ? -6.426 -5.439 2.718 1.00 97.75 87 GLU A N 1
ATOM 733 C CA . GLU A 1 87 ? -7.254 -6.199 1.800 1.00 97.75 87 GLU A CA 1
ATOM 734 C C . GLU A 1 87 ? -6.858 -5.839 0.373 1.00 97.75 87 GLU A C 1
ATOM 736 O O . GLU A 1 87 ? -6.690 -4.665 0.041 1.00 97.75 87 GLU A O 1
ATOM 741 N N . PHE A 1 88 ? -6.710 -6.855 -0.465 1.00 97.12 88 PHE A N 1
ATOM 742 C CA . PHE A 1 88 ? -6.327 -6.712 -1.861 1.00 97.12 88 PHE A CA 1
ATOM 743 C C . PHE A 1 88 ? -7.503 -7.164 -2.694 1.00 97.12 88 PHE A C 1
ATOM 745 O O . PHE A 1 88 ? -7.889 -8.320 -2.581 1.00 97.12 88 PHE A O 1
ATOM 752 N N . ARG A 1 89 ? -8.110 -6.250 -3.447 1.00 95.31 89 ARG A N 1
ATOM 753 C CA . ARG A 1 89 ? -9.223 -6.504 -4.372 1.00 95.31 89 ARG A CA 1
ATOM 754 C C . ARG A 1 89 ? -9.506 -5.248 -5.181 1.00 95.31 89 ARG A C 1
ATOM 756 O O . ARG A 1 89 ? -9.129 -4.153 -4.773 1.00 95.31 89 ARG A O 1
ATOM 763 N N . ASP A 1 90 ? -10.263 -5.387 -6.260 1.00 93.50 90 ASP A N 1
ATOM 764 C CA . ASP A 1 90 ? -10.757 -4.228 -6.999 1.00 93.50 90 ASP A CA 1
ATOM 765 C C . ASP A 1 90 ? -11.567 -3.273 -6.109 1.00 93.50 90 ASP A C 1
ATOM 767 O O . ASP A 1 90 ? -12.319 -3.688 -5.214 1.00 93.50 90 ASP A O 1
ATOM 771 N N . ILE A 1 91 ? -11.386 -1.974 -6.363 1.00 92.44 91 ILE A N 1
ATOM 772 C CA . ILE A 1 91 ? -12.065 -0.893 -5.648 1.00 92.44 91 ILE A CA 1
ATOM 773 C C . ILE A 1 91 ? -13.381 -0.581 -6.361 1.00 92.44 91 ILE A C 1
ATOM 775 O O . ILE A 1 91 ? -13.414 -0.150 -7.514 1.00 92.44 91 ILE A O 1
ATOM 779 N N . HIS A 1 92 ? -14.482 -0.738 -5.637 1.00 92.19 92 HIS A N 1
ATOM 780 C CA . HIS A 1 92 ? -15.813 -0.348 -6.075 1.00 92.19 92 HIS A CA 1
ATOM 781 C C . HIS A 1 92 ? -16.089 1.082 -5.619 1.00 92.19 92 HIS A C 1
ATOM 783 O O . HIS A 1 92 ? -16.717 1.297 -4.585 1.00 92.19 92 HIS A O 1
ATOM 789 N N . TRP A 1 93 ? -15.640 2.074 -6.387 1.00 87.12 93 TRP A N 1
ATOM 790 C CA . TRP A 1 93 ? -15.664 3.488 -5.986 1.00 87.12 93 TRP A CA 1
ATOM 791 C C . TRP A 1 93 ? -17.018 4.015 -5.491 1.00 87.12 93 TRP A C 1
ATOM 793 O O . TRP A 1 93 ? -17.039 4.833 -4.577 1.00 87.12 93 TRP A O 1
ATOM 803 N N . ASN A 1 94 ? -18.140 3.511 -6.009 1.00 86.69 94 ASN A N 1
ATOM 804 C CA . ASN A 1 94 ? -19.479 3.909 -5.551 1.00 86.69 94 ASN A CA 1
ATOM 805 C C . ASN A 1 94 ? -19.807 3.451 -4.120 1.00 86.69 94 ASN A C 1
ATOM 807 O O . ASN A 1 94 ? -20.605 4.095 -3.452 1.00 86.69 94 ASN A O 1
ATOM 811 N N . ASN A 1 95 ? -19.209 2.350 -3.660 1.00 89.50 95 ASN A N 1
ATOM 812 C CA . ASN A 1 95 ? -19.503 1.738 -2.362 1.00 89.50 95 ASN A CA 1
ATOM 813 C C . ASN A 1 95 ? -18.339 1.917 -1.382 1.00 89.50 95 ASN A C 1
ATOM 815 O O . ASN A 1 95 ? -18.540 2.233 -0.213 1.00 89.50 95 ASN A O 1
ATOM 819 N N . ASP A 1 96 ? -17.109 1.731 -1.858 1.00 91.31 96 ASP A N 1
ATOM 820 C CA . ASP A 1 96 ? -15.913 1.733 -1.022 1.00 91.31 96 ASP A CA 1
ATOM 821 C C . ASP A 1 96 ? -15.530 3.139 -0.563 1.00 91.31 96 ASP A C 1
ATOM 823 O O . ASP A 1 96 ? -15.050 3.298 0.557 1.00 91.31 96 ASP A O 1
ATOM 827 N N . SER A 1 97 ? -15.804 4.172 -1.372 1.00 88.31 97 SER A N 1
ATOM 828 C CA . SER A 1 97 ? -15.579 5.576 -0.980 1.00 88.31 97 SER A CA 1
ATOM 829 C C . SER A 1 97 ? -16.420 5.998 0.232 1.00 88.31 97 SER A C 1
ATOM 831 O O . SER A 1 97 ? -16.083 6.953 0.935 1.00 88.31 97 SER A O 1
ATOM 833 N N . CYS A 1 98 ? -17.486 5.246 0.503 1.00 89.12 98 CYS A N 1
ATOM 834 C CA . CYS A 1 98 ? -18.431 5.464 1.585 1.00 89.12 98 CYS A CA 1
ATOM 835 C C . CYS A 1 98 ? -18.046 4.752 2.883 1.00 89.12 98 CYS A C 1
ATOM 837 O O . CYS A 1 98 ? -18.650 5.018 3.923 1.00 89.12 98 CYS A O 1
ATOM 839 N N . LEU A 1 99 ? -17.092 3.816 2.842 1.00 90.81 99 LEU A N 1
ATOM 840 C CA . LEU A 1 99 ? -16.729 3.040 4.024 1.00 90.81 99 LEU A CA 1
ATOM 841 C C . LEU A 1 99 ? -16.146 3.973 5.092 1.00 90.81 99 LEU A C 1
ATOM 843 O O . LEU A 1 99 ? -15.358 4.853 4.764 1.00 90.81 99 LEU A O 1
ATOM 847 N N . PRO A 1 100 ? -16.489 3.832 6.377 1.00 91.06 100 PRO A N 1
ATOM 848 C CA . PRO A 1 100 ? -15.850 4.625 7.418 1.00 91.06 100 PRO A CA 1
ATOM 849 C C . PRO A 1 100 ? -14.406 4.156 7.643 1.00 91.06 100 PRO A C 1
ATOM 851 O O . PRO A 1 100 ? -14.101 2.968 7.520 1.00 91.06 100 PRO A O 1
ATOM 854 N N . SER A 1 101 ? -13.519 5.087 8.006 1.00 92.12 101 SER A N 1
ATOM 855 C CA . SER A 1 101 ? -12.153 4.793 8.477 1.00 92.12 101 SER A CA 1
ATOM 856 C C . SER A 1 101 ? -11.354 3.858 7.561 1.00 92.12 101 SER A C 1
ATOM 858 O O . SER A 1 101 ? -10.624 2.980 8.034 1.00 92.12 101 SER A O 1
ATOM 860 N N . THR A 1 102 ? -11.504 4.036 6.248 1.00 94.81 102 THR A N 1
ATOM 861 C CA . THR A 1 102 ? -10.883 3.186 5.234 1.00 94.81 102 THR A CA 1
ATOM 862 C C . THR A 1 102 ? -9.979 4.019 4.327 1.00 94.81 102 THR A C 1
ATOM 864 O O . THR A 1 102 ? -10.190 5.209 4.092 1.00 94.81 102 THR A O 1
ATOM 867 N N . ILE A 1 103 ? -8.899 3.399 3.876 1.00 95.62 103 ILE A N 1
ATOM 868 C CA . ILE A 1 103 ? -7.947 3.963 2.933 1.00 95.62 103 ILE A CA 1
ATOM 869 C C . ILE A 1 103 ? -8.058 3.136 1.661 1.00 95.62 103 ILE A C 1
ATOM 871 O O . ILE A 1 103 ? -7.896 1.918 1.706 1.00 95.62 103 ILE A O 1
ATOM 875 N N . LEU A 1 104 ? -8.336 3.796 0.546 1.00 95.38 104 LEU A N 1
ATOM 876 C CA . LEU A 1 104 ? -8.355 3.187 -0.776 1.00 95.38 104 LEU A CA 1
ATOM 877 C C . LEU A 1 104 ? -7.045 3.528 -1.473 1.00 95.38 104 LEU A C 1
ATOM 879 O O . LEU A 1 104 ? -6.659 4.698 -1.525 1.00 95.38 104 LEU A O 1
ATOM 883 N N . VAL A 1 105 ? -6.359 2.514 -1.985 1.00 95.75 105 VAL A N 1
ATOM 884 C CA . VAL A 1 105 ? -5.116 2.676 -2.731 1.00 95.75 105 VAL A CA 1
ATOM 885 C C . VAL A 1 105 ? -5.292 2.114 -4.123 1.00 95.75 105 VAL A C 1
ATOM 887 O O . VAL A 1 105 ? -5.531 0.919 -4.282 1.00 95.75 105 VAL A O 1
ATOM 890 N N . ASP A 1 106 ? -5.146 2.981 -5.117 1.00 94.06 106 ASP A N 1
ATOM 891 C CA . ASP A 1 106 ? -5.233 2.600 -6.521 1.00 94.06 106 ASP A CA 1
ATOM 892 C C . ASP A 1 106 ? -3.962 2.987 -7.275 1.00 94.06 106 ASP A C 1
ATOM 894 O O . ASP A 1 106 ? -3.246 3.919 -6.891 1.00 94.06 106 ASP A O 1
ATOM 898 N N . TYR A 1 107 ? -3.680 2.263 -8.351 1.00 91.75 107 TYR A N 1
ATOM 899 C CA . TYR A 1 107 ? -2.566 2.557 -9.243 1.00 91.75 107 TYR A CA 1
ATOM 900 C C . TYR A 1 107 ? -2.961 3.686 -10.182 1.00 91.75 107 TYR A C 1
ATOM 902 O O . TYR A 1 107 ? -4.073 3.697 -10.697 1.00 91.75 107 TYR A O 1
ATOM 910 N N . VAL A 1 108 ? -2.045 4.623 -10.412 1.00 90.88 108 VAL A N 1
ATOM 911 C CA . VAL A 1 108 ? -2.207 5.662 -11.429 1.00 90.88 108 VAL A CA 1
ATOM 912 C C . VAL A 1 108 ? -1.492 5.190 -12.685 1.00 90.88 108 VAL A C 1
ATOM 914 O O . VAL A 1 108 ? -0.268 5.276 -12.779 1.00 90.88 108 VAL A O 1
ATOM 917 N N . ASP A 1 109 ? -2.255 4.654 -13.629 1.00 84.69 109 ASP A N 1
ATOM 918 C CA . ASP A 1 109 ? -1.746 4.153 -14.907 1.00 84.69 109 ASP A CA 1
ATOM 919 C C . ASP A 1 109 ? -2.779 4.327 -16.033 1.00 84.69 109 ASP A C 1
ATOM 921 O O . ASP A 1 109 ? -3.764 5.046 -15.881 1.00 84.69 109 ASP A O 1
ATOM 925 N N . GLU A 1 110 ? -2.566 3.684 -17.182 1.00 71.56 110 GLU A N 1
ATOM 926 C CA . GLU A 1 110 ? -3.473 3.792 -18.332 1.00 71.56 110 GLU A CA 1
ATOM 927 C C . GLU A 1 110 ? -4.900 3.301 -18.038 1.00 71.56 110 GLU A C 1
ATOM 929 O O . GLU A 1 110 ? -5.865 3.878 -18.542 1.00 71.56 110 GLU A O 1
ATOM 934 N N . LYS A 1 111 ? -5.051 2.259 -17.211 1.00 74.06 111 LYS A N 1
ATOM 935 C CA . LYS A 1 111 ? -6.350 1.652 -16.882 1.00 74.06 111 LYS A CA 1
ATOM 936 C C . LYS A 1 111 ? -7.058 2.403 -15.748 1.00 74.06 111 LYS A C 1
ATOM 938 O O . LYS A 1 111 ? -8.287 2.403 -15.711 1.00 74.06 111 LYS A O 1
ATOM 943 N N . SER A 1 112 ? -6.316 3.065 -14.858 1.00 75.06 112 SER A N 1
ATOM 944 C CA . SER A 1 112 ? -6.862 3.956 -13.825 1.00 75.06 112 SER A CA 1
ATOM 945 C C . SER A 1 112 ? -6.104 5.287 -13.807 1.00 75.06 112 SER A C 1
ATOM 947 O O . SER A 1 112 ? -5.236 5.543 -12.976 1.00 75.06 112 SER A O 1
ATOM 949 N N . SER A 1 113 ? -6.413 6.149 -14.780 1.00 73.88 113 SER A N 1
ATOM 950 C CA . SER A 1 113 ? -5.756 7.456 -14.942 1.00 73.88 113 SER A CA 1
ATOM 951 C C . SER A 1 113 ? -6.448 8.584 -14.172 1.00 73.88 113 SER A C 1
ATOM 953 O O . SER A 1 113 ? -5.888 9.672 -14.018 1.00 73.88 113 SER A O 1
ATOM 955 N N . TYR A 1 114 ? -7.665 8.344 -13.673 1.00 83.25 114 TYR A N 1
ATOM 956 C CA . TYR A 1 114 ? -8.425 9.335 -12.922 1.00 83.25 114 TYR A CA 1
ATOM 957 C C . TYR A 1 114 ? -7.897 9.453 -11.489 1.00 83.25 114 TYR A C 1
ATOM 959 O O . TYR A 1 114 ? -7.983 8.519 -10.691 1.00 83.25 114 TYR A O 1
ATOM 967 N N . ILE A 1 115 ? -7.375 10.634 -11.159 1.00 84.00 115 ILE A N 1
ATOM 968 C CA . ILE A 1 115 ? -6.927 10.975 -9.809 1.00 84.00 115 ILE A CA 1
ATOM 969 C C . ILE A 1 115 ? -8.098 11.603 -9.056 1.00 84.00 115 ILE A C 1
ATOM 971 O O . ILE A 1 115 ? -8.591 12.669 -9.435 1.00 84.00 115 ILE A O 1
ATOM 975 N N . TYR A 1 116 ? -8.532 10.958 -7.975 1.00 84.44 116 TYR A N 1
ATOM 976 C CA . TYR A 1 116 ? -9.679 11.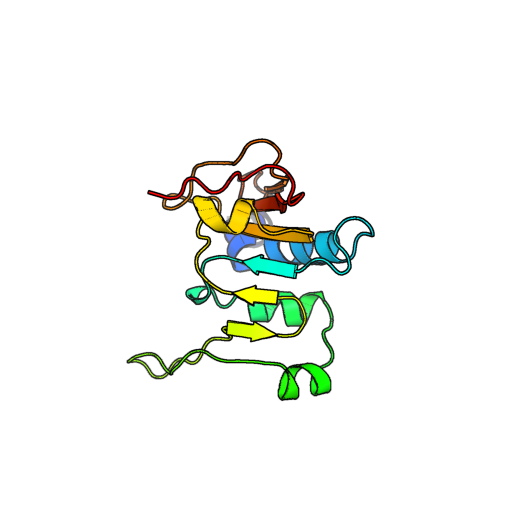432 -7.204 1.00 84.44 116 TYR A CA 1
ATOM 977 C C . TYR A 1 116 ? -9.360 12.744 -6.470 1.00 84.44 116 TYR A C 1
ATOM 979 O O . TYR A 1 116 ? -8.257 12.891 -5.925 1.00 84.44 116 TYR A O 1
ATOM 987 N N . PRO A 1 117 ? -10.315 13.692 -6.386 1.00 80.62 117 PRO A N 1
ATOM 988 C CA . PRO A 1 117 ? -10.159 14.887 -5.564 1.00 80.62 117 PRO A CA 1
ATOM 989 C C . PRO A 1 117 ? -9.831 14.513 -4.112 1.00 80.62 117 PRO A C 1
ATOM 991 O O . PRO A 1 117 ? -10.423 13.588 -3.560 1.00 80.62 117 PRO A O 1
ATOM 994 N N . ASN A 1 118 ? -8.899 15.235 -3.487 1.00 83.44 118 ASN A N 1
ATOM 995 C CA . ASN A 1 118 ? -8.389 14.970 -2.131 1.00 83.44 118 ASN A CA 1
ATOM 996 C C . ASN A 1 118 ? -7.621 13.646 -1.952 1.00 83.44 118 ASN A C 1
ATOM 998 O O . ASN A 1 118 ? -7.359 13.247 -0.816 1.00 83.44 118 ASN A O 1
ATOM 1002 N N . SER A 1 119 ? -7.231 12.971 -3.037 1.00 89.12 119 SER A N 1
ATOM 1003 C CA . SER A 1 119 ? -6.268 11.873 -2.944 1.00 89.12 119 SER A CA 1
ATOM 1004 C C . SER A 1 119 ? -4.841 12.402 -2.775 1.00 89.12 119 SER A C 1
ATOM 1006 O O . SER A 1 119 ? -4.434 13.402 -3.373 1.00 89.12 119 SER A O 1
ATOM 1008 N N . GLN A 1 120 ? -4.062 11.718 -1.943 1.00 92.94 120 GLN A N 1
ATOM 1009 C CA . GLN A 1 120 ? -2.625 11.924 -1.845 1.00 92.94 120 GLN A CA 1
ATOM 1010 C C . GLN A 1 120 ? -1.932 11.037 -2.881 1.00 92.94 120 GLN A C 1
ATOM 1012 O O . GLN A 1 120 ? -2.111 9.823 -2.879 1.00 92.94 120 GLN A O 1
ATOM 1017 N N . VAL A 1 121 ? -1.120 11.629 -3.756 1.00 93.62 121 VAL A N 1
ATOM 1018 C CA . VAL A 1 121 ? -0.433 10.897 -4.830 1.00 93.62 121 VAL A CA 1
ATOM 1019 C C . VAL A 1 121 ? 1.016 10.623 -4.445 1.00 93.62 121 VAL A C 1
ATOM 1021 O O . VAL A 1 121 ? 1.784 11.546 -4.167 1.00 93.62 121 VAL A O 1
ATOM 1024 N N . ILE A 1 122 ? 1.402 9.353 -4.475 1.00 92.69 122 ILE A N 1
ATOM 1025 C CA . ILE A 1 122 ? 2.788 8.906 -4.370 1.00 92.69 122 ILE A CA 1
ATOM 1026 C C . ILE A 1 122 ? 3.395 8.944 -5.770 1.00 92.69 122 ILE A C 1
ATOM 1028 O O . ILE A 1 122 ? 2.911 8.291 -6.700 1.00 92.69 122 ILE A O 1
ATOM 1032 N N . ARG A 1 123 ? 4.463 9.729 -5.905 1.00 91.62 123 ARG A N 1
ATOM 1033 C CA . ARG A 1 123 ? 5.228 9.884 -7.143 1.00 91.62 123 ARG A CA 1
ATOM 1034 C C . ARG A 1 123 ? 6.520 9.085 -7.076 1.00 91.62 123 ARG A C 1
ATOM 1036 O O . ARG A 1 123 ? 7.115 8.933 -6.009 1.00 91.62 123 ARG A O 1
ATOM 1043 N N . LEU A 1 124 ? 6.946 8.594 -8.229 1.00 89.12 124 LEU A N 1
ATOM 1044 C CA . LEU A 1 124 ? 8.244 7.954 -8.408 1.00 89.12 124 LEU A CA 1
ATOM 1045 C C . LEU A 1 124 ? 9.360 9.011 -8.466 1.00 89.12 124 LEU A C 1
ATOM 1047 O O . LEU A 1 124 ? 9.073 10.195 -8.660 1.00 89.12 124 LEU A O 1
ATOM 1051 N N . PRO A 1 125 ? 10.639 8.611 -8.348 1.00 85.19 125 PRO A N 1
ATOM 1052 C CA . PRO A 1 125 ? 11.782 9.522 -8.450 1.00 85.19 125 PRO A CA 1
ATOM 1053 C C . PRO A 1 125 ? 11.837 10.329 -9.755 1.00 85.19 125 PRO A C 1
ATOM 1055 O O . PRO A 1 125 ? 12.339 11.447 -9.759 1.00 85.19 125 PRO A O 1
ATOM 1058 N N . ASN A 1 126 ? 11.288 9.795 -10.849 1.00 83.44 126 ASN A N 1
ATOM 1059 C CA . ASN A 1 126 ? 11.160 10.499 -12.129 1.00 83.44 126 ASN A CA 1
ATOM 1060 C C . ASN A 1 126 ? 10.001 11.524 -12.169 1.00 83.44 126 ASN A C 1
ATOM 1062 O O . ASN A 1 126 ? 9.800 12.180 -13.185 1.00 83.44 126 ASN A O 1
ATOM 1066 N N . GLY A 1 127 ? 9.231 11.665 -11.085 1.00 86.00 127 GLY A N 1
ATOM 1067 C CA . GLY A 1 127 ? 8.105 12.593 -10.956 1.00 86.00 127 GLY A CA 1
ATOM 1068 C C . GLY A 1 127 ? 6.748 12.036 -11.398 1.00 86.00 127 GLY A C 1
ATOM 1069 O O . GLY A 1 127 ? 5.715 12.651 -11.093 1.00 86.00 127 GLY A O 1
ATOM 1070 N N . ASN A 1 128 ? 6.715 10.871 -12.051 1.00 88.75 128 ASN A N 1
ATOM 1071 C CA . ASN A 1 128 ? 5.473 10.273 -12.536 1.00 88.75 128 ASN A CA 1
ATOM 1072 C C . ASN A 1 128 ? 4.589 9.813 -11.363 1.00 88.75 128 ASN A C 1
ATOM 1074 O O . ASN A 1 128 ? 5.107 9.268 -10.380 1.00 88.75 128 ASN A O 1
ATOM 1078 N N . PRO A 1 129 ? 3.263 10.040 -11.426 1.00 91.06 129 PRO A N 1
ATOM 1079 C CA . PRO A 1 129 ? 2.339 9.488 -10.443 1.00 91.06 129 PRO A CA 1
ATOM 1080 C C . PRO A 1 129 ? 2.322 7.960 -10.555 1.00 91.06 129 PRO A C 1
ATOM 1082 O O . PRO A 1 129 ? 2.449 7.422 -11.650 1.00 91.06 129 PRO A O 1
ATOM 1085 N N . TYR A 1 130 ? 2.190 7.271 -9.423 1.00 91.44 130 TYR A N 1
ATOM 1086 C CA . TYR A 1 130 ? 2.220 5.806 -9.395 1.00 91.44 130 TYR A CA 1
ATOM 1087 C C . TYR A 1 130 ? 1.117 5.204 -8.536 1.00 91.44 130 TYR A C 1
ATOM 1089 O O . TYR A 1 130 ? 0.401 4.322 -8.995 1.00 91.44 130 TYR A O 1
ATOM 1097 N N . LEU A 1 131 ? 0.939 5.704 -7.313 1.00 93.44 131 LEU A N 1
ATOM 1098 C CA . LEU A 1 131 ? -0.153 5.286 -6.436 1.00 93.44 131 LEU A CA 1
ATOM 1099 C C . LEU A 1 131 ? -0.925 6.514 -5.981 1.00 93.44 131 LEU A C 1
ATOM 1101 O O . LEU A 1 131 ? -0.327 7.539 -5.652 1.00 93.44 131 LEU A O 1
ATOM 1105 N N . GLN A 1 132 ? -2.241 6.397 -5.917 1.00 94.31 132 GLN A N 1
ATOM 1106 C CA . GLN A 1 132 ? -3.104 7.371 -5.265 1.00 94.31 132 GLN A CA 1
ATOM 1107 C C . GLN A 1 132 ? -3.697 6.770 -3.995 1.00 94.31 132 GLN A C 1
ATOM 1109 O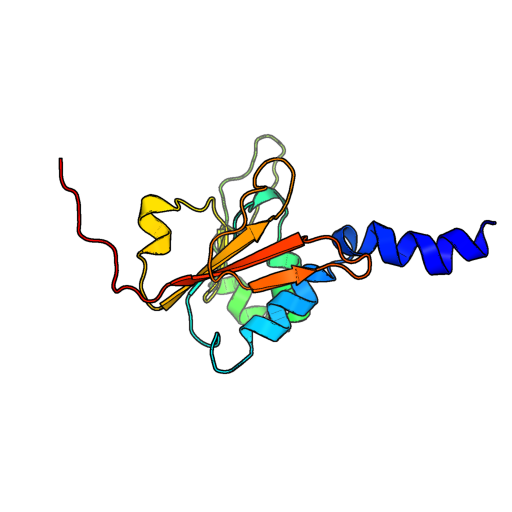 O . GLN A 1 132 ? -4.070 5.601 -3.960 1.00 94.31 132 GLN A O 1
ATOM 1114 N N . VAL A 1 133 ? -3.766 7.584 -2.947 1.00 95.12 133 VAL A N 1
ATOM 1115 C CA . VAL A 1 133 ? -4.235 7.204 -1.616 1.00 95.12 133 VAL A CA 1
ATOM 1116 C C . VAL A 1 133 ? -5.417 8.094 -1.261 1.00 95.12 133 VAL A C 1
ATOM 1118 O O . VAL A 1 133 ? -5.267 9.303 -1.083 1.00 95.12 133 VAL A O 1
ATOM 1121 N N . PHE A 1 134 ? -6.599 7.501 -1.156 1.00 93.25 134 PHE A N 1
ATOM 1122 C CA . PHE A 1 134 ? -7.839 8.192 -0.824 1.00 93.25 134 PHE A CA 1
ATOM 1123 C C . PHE A 1 134 ? -8.310 7.782 0.571 1.00 93.25 134 PHE A C 1
ATOM 1125 O O . PHE A 1 134 ? -8.394 6.596 0.881 1.00 93.25 134 PHE A O 1
ATOM 1132 N N . THR A 1 135 ? -8.620 8.757 1.427 1.00 91.38 135 THR A N 1
ATOM 1133 C CA . THR A 1 135 ? -9.149 8.491 2.774 1.00 91.38 135 THR A CA 1
ATOM 1134 C C . THR A 1 135 ? -10.642 8.733 2.803 1.00 91.38 135 THR A C 1
ATOM 1136 O O . THR A 1 135 ? -11.106 9.816 2.451 1.00 91.38 135 THR A O 1
ATOM 1139 N N . THR A 1 136 ? -11.384 7.751 3.290 1.00 86.44 136 THR A N 1
ATOM 1140 C CA . THR A 1 136 ? -12.832 7.832 3.420 1.00 86.44 136 THR A CA 1
ATOM 1141 C C . THR A 1 136 ? -13.213 8.283 4.836 1.00 86.44 136 THR A C 1
ATOM 1143 O O . THR A 1 136 ? -12.708 7.769 5.838 1.00 86.44 136 THR A O 1
ATOM 1146 N N . ASN A 1 137 ? -14.121 9.258 4.935 1.00 73.06 137 ASN A N 1
ATOM 1147 C CA . ASN A 1 137 ? -14.602 9.793 6.219 1.00 73.06 137 ASN A CA 1
ATOM 1148 C C . ASN A 1 137 ? -16.008 9.291 6.603 1.00 73.06 137 ASN A C 1
ATOM 1150 O O . ASN A 1 137 ? -16.571 9.745 7.593 1.00 73.06 137 ASN A O 1
ATOM 1154 N N . GLY A 1 138 ? -16.581 8.341 5.854 1.00 63.91 138 GLY A N 1
ATOM 1155 C CA . GLY A 1 138 ? -17.835 7.655 6.199 1.00 63.91 138 GLY A CA 1
ATOM 1156 C C . GLY A 1 138 ? -19.117 8.503 6.200 1.00 63.91 138 GLY A C 1
ATOM 1157 O O . GLY A 1 138 ? -20.181 7.967 6.482 1.00 63.91 138 GLY A O 1
ATOM 1158 N N . SER A 1 139 ? -19.055 9.803 5.896 1.00 54.03 139 SER A N 1
ATOM 1159 C CA . SER A 1 139 ? -20.152 10.754 6.143 1.00 54.03 139 SER A CA 1
ATOM 1160 C C . SER A 1 139 ? -20.939 11.212 4.905 1.00 54.03 139 SER A C 1
ATOM 1162 O O . SER A 1 139 ? -21.714 12.156 5.013 1.00 54.03 139 SER A O 1
ATOM 1164 N N . GLY A 1 140 ? -20.762 10.588 3.733 1.00 53.47 140 GLY A N 1
ATOM 1165 C CA . GLY A 1 140 ? -21.220 11.184 2.464 1.00 53.47 140 GLY A CA 1
ATOM 1166 C C . GLY A 1 140 ? -22.064 10.331 1.519 1.00 53.47 140 GLY A C 1
ATOM 1167 O O . GLY A 1 140 ? -22.431 10.835 0.463 1.00 53.47 140 GLY A O 1
ATOM 1168 N N . CYS A 1 141 ? -22.377 9.075 1.838 1.00 57.53 141 CYS A N 1
ATOM 1169 C CA . CYS A 1 141 ? -23.153 8.233 0.925 1.00 57.53 141 CYS A CA 1
ATOM 1170 C C . CYS A 1 141 ? -24.536 7.943 1.481 1.00 57.53 141 CYS A C 1
ATOM 1172 O O . CYS A 1 141 ? -24.759 6.936 2.156 1.00 57.53 141 CYS A O 1
ATOM 1174 N N . ASP A 1 142 ? -25.477 8.823 1.162 1.00 52.81 142 ASP A N 1
ATOM 1175 C CA . ASP A 1 142 ? -26.884 8.473 1.251 1.00 52.81 142 ASP A CA 1
ATOM 1176 C C . ASP A 1 142 ? -27.170 7.312 0.298 1.00 52.81 142 ASP A C 1
ATOM 1178 O O . ASP A 1 142 ? -26.883 7.362 -0.902 1.00 52.81 142 ASP A O 1
ATOM 1182 N N . LYS A 1 143 ? -27.741 6.246 0.864 1.00 47.62 143 LYS A N 1
ATOM 1183 C CA . LYS A 1 143 ? -28.269 5.094 0.138 1.00 47.62 143 LYS A CA 1
ATOM 1184 C C . LYS A 1 143 ? -29.259 5.585 -0.918 1.00 47.62 143 LYS A C 1
ATOM 1186 O O . LYS A 1 143 ? -30.425 5.820 -0.607 1.00 47.62 143 LYS A O 1
ATOM 1191 N N . LYS A 1 144 ? -28.849 5.674 -2.182 1.00 40.09 144 LYS A N 1
ATOM 1192 C CA . LYS A 1 144 ? -29.819 5.612 -3.278 1.00 40.09 144 LYS A CA 1
ATOM 1193 C C . LYS A 1 144 ? -30.220 4.152 -3.465 1.00 40.09 144 LYS A C 1
ATOM 1195 O O . LYS A 1 144 ? -29.645 3.442 -4.281 1.00 40.09 144 LYS A O 1
ATOM 1200 N N . SER A 1 145 ? -31.190 3.723 -2.654 1.00 40.38 145 SER A N 1
ATOM 1201 C CA . SER A 1 145 ? -32.079 2.615 -3.000 1.00 40.38 145 SER A CA 1
ATOM 1202 C C . SER A 1 145 ? -32.827 2.977 -4.281 1.00 40.38 145 SER A C 1
ATOM 1204 O O . SER A 1 145 ? -33.501 4.009 -4.315 1.00 40.38 145 SER A O 1
ATOM 1206 N N . ILE A 1 146 ? -32.727 2.120 -5.294 1.00 36.75 146 ILE A N 1
ATOM 1207 C CA . ILE A 1 146 ? -33.779 1.889 -6.290 1.00 36.75 146 ILE A CA 1
ATOM 1208 C C . ILE A 1 146 ? -33.968 0.379 -6.349 1.00 36.75 146 ILE A C 1
ATOM 1210 O O . ILE A 1 146 ? -32.934 -0.318 -6.457 1.00 36.75 146 ILE A O 1
#

pLDDT: mean 87.29, std 12.23, range [36.75, 97.81]

Radius of gyration: 16.9 Å; chains: 1; bounding box: 62×38×35 Å

Secondary structure (DSSP, 8-state):
-HHHIIIIIHHHHSTTTTTHHHHHHHHHHHSTTTTT-EEEES-GGG-THHHHHHHTT--HHHHHHH-EEPPPPTT----EEEETTEEES---HHHHTTSEEEEEEEE-SSSS-PPPTTPEEEEPTTS-EEEEEEEEES--------

Foldseek 3Di:
DVCCCVPPVCCQPCVLVVCVLVLVVLVVCPDPLNDPFAEEEEDLVVLSVVSNCVNNVPDPVQCVVFWDWDDADPVRDITTQDGDRYGYYDDPCLPNLQDARYKYKYFCDPVNVDADPPWDFDAGSNRHTTMTIDTHHNPDDDDPDD